Protein AF-A0A2N2LI76-F1 (afdb_monomer)

Nearest PDB structures (foldseek):
  8uwu-assembly1_A  TM=5.084E-01  e=8.463E+00  Escherichia coli

Radius of gyration: 13.45 Å; Cα contacts (8 Å, |Δi|>4): 48; chains: 1; bounding box: 34×11×40 Å

Structure (mmCIF, N/CA/C/O backbone):
data_AF-A0A2N2LI76-F1
#
_entry.id   AF-A0A2N2LI76-F1
#
loop_
_atom_site.group_PDB
_atom_site.id
_atom_site.type_symbol
_atom_site.label_atom_id
_atom_site.label_alt_id
_atom_site.label_comp_id
_atom_site.label_asym_id
_atom_site.label_entity_id
_atom_site.label_seq_id
_atom_site.pdbx_PDB_ins_code
_atom_site.Cartn_x
_atom_site.Cartn_y
_atom_site.Cartn_z
_atom_site.occupancy
_atom_site.B_iso_or_equiv
_atom_site.auth_seq_id
_atom_site.auth_comp_id
_atom_site.auth_asym_id
_atom_site.auth_atom_id
_atom_site.pdbx_PDB_model_num
ATOM 1 N N . MET A 1 1 ? -21.272 6.044 5.345 1.00 63.00 1 MET A N 1
ATOM 2 C CA . MET A 1 1 ? -20.042 5.965 6.158 1.00 63.00 1 MET A CA 1
ATOM 3 C C . MET A 1 1 ? -19.478 4.574 5.929 1.00 63.00 1 MET A C 1
ATOM 5 O O . MET A 1 1 ? -20.183 3.623 6.234 1.00 63.00 1 MET A O 1
ATOM 9 N N . LEU A 1 2 ? -18.340 4.448 5.240 1.00 82.50 2 LEU A N 1
ATOM 10 C CA . LEU A 1 2 ? -17.721 3.143 4.970 1.00 82.50 2 LEU A CA 1
ATOM 11 C C . LEU A 1 2 ? -17.238 2.537 6.291 1.00 82.50 2 LEU A C 1
ATOM 13 O O . LEU A 1 2 ? -16.760 3.257 7.170 1.00 82.50 2 LEU A O 1
ATOM 17 N N . ASP A 1 3 ? -17.382 1.228 6.428 1.00 93.19 3 ASP A N 1
ATOM 18 C CA . ASP A 1 3 ? -16.813 0.484 7.541 1.00 93.19 3 ASP A CA 1
ATOM 19 C C . ASP A 1 3 ? -15.285 0.355 7.392 1.00 93.19 3 ASP A C 1
ATOM 21 O O . ASP A 1 3 ? -14.686 0.768 6.393 1.00 93.19 3 ASP A O 1
ATOM 25 N N . ALA A 1 4 ? -14.618 -0.200 8.408 1.00 93.06 4 ALA A N 1
ATOM 26 C CA . ALA A 1 4 ? -13.160 -0.333 8.404 1.00 93.06 4 ALA A CA 1
ATOM 27 C C . ALA A 1 4 ? -12.653 -1.131 7.188 1.00 93.06 4 ALA A C 1
ATOM 29 O O . ALA A 1 4 ? -11.645 -0.762 6.583 1.00 93.06 4 ALA A O 1
ATOM 30 N N . ALA A 1 5 ? -13.379 -2.184 6.800 1.00 94.75 5 ALA A N 1
ATOM 31 C CA . ALA A 1 5 ? -13.072 -2.981 5.620 1.00 94.75 5 ALA A CA 1
ATOM 32 C C . ALA A 1 5 ? -13.225 -2.165 4.327 1.00 94.75 5 ALA A C 1
ATOM 34 O O . ALA A 1 5 ? -12.316 -2.169 3.497 1.00 94.75 5 ALA A O 1
ATOM 35 N N . GLY A 1 6 ? -14.317 -1.408 4.179 1.00 97.25 6 GLY A N 1
ATOM 36 C CA . GLY A 1 6 ? -14.543 -0.517 3.045 1.00 97.25 6 GLY A CA 1
ATOM 37 C C . GLY A 1 6 ? -13.467 0.561 2.909 1.00 97.25 6 GLY A C 1
ATOM 38 O O . GLY A 1 6 ? -12.964 0.793 1.811 1.00 97.25 6 GLY A O 1
ATOM 39 N N . ASN A 1 7 ? -13.036 1.163 4.020 1.00 95.62 7 ASN A N 1
ATOM 40 C CA . ASN A 1 7 ? -11.951 2.149 4.020 1.00 95.62 7 ASN A CA 1
ATOM 41 C C . ASN A 1 7 ? -10.617 1.539 3.566 1.00 95.62 7 ASN A C 1
ATOM 43 O O . ASN A 1 7 ? -9.908 2.134 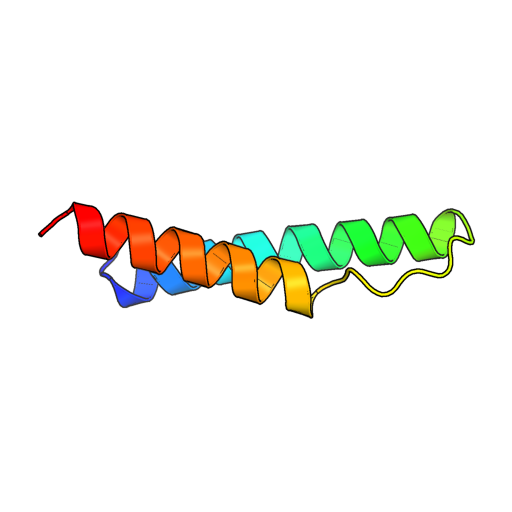2.753 1.00 95.62 7 ASN A O 1
ATOM 47 N N . LEU A 1 8 ? -10.286 0.334 4.043 1.00 97.12 8 LEU A N 1
ATOM 48 C CA . LEU A 1 8 ? -9.074 -0.376 3.626 1.00 97.12 8 LEU A CA 1
ATOM 49 C C . LEU A 1 8 ? -9.142 -0.821 2.160 1.00 97.12 8 LEU A C 1
ATOM 51 O O . LEU A 1 8 ? -8.136 -0.739 1.460 1.00 97.12 8 LEU A O 1
ATOM 55 N N . ALA A 1 9 ? -10.313 -1.238 1.672 1.00 98.06 9 ALA A N 1
ATOM 56 C CA . ALA A 1 9 ? -10.518 -1.590 0.269 1.00 98.06 9 ALA A CA 1
ATOM 57 C C . ALA A 1 9 ? -10.340 -0.377 -0.656 1.00 98.06 9 ALA A C 1
ATOM 59 O O . ALA A 1 9 ? -9.682 -0.486 -1.690 1.00 98.06 9 ALA A O 1
ATOM 60 N N . VAL A 1 10 ? -10.859 0.793 -0.265 1.00 97.94 10 VAL A N 1
ATOM 61 C CA . VAL A 1 10 ? -10.637 2.052 -0.993 1.00 97.94 10 VAL A CA 1
ATOM 62 C C . VAL A 1 10 ? -9.155 2.423 -0.990 1.00 97.94 10 VAL A C 1
ATOM 64 O O . VAL A 1 10 ? -8.601 2.702 -2.052 1.00 97.94 10 VAL A O 1
ATOM 67 N N . ALA A 1 11 ? -8.489 2.367 0.167 1.00 98.00 11 ALA A N 1
ATOM 68 C CA . ALA A 1 11 ? -7.054 2.631 0.261 1.00 98.00 11 ALA A CA 1
ATOM 69 C C . ALA A 1 11 ? -6.245 1.690 -0.649 1.00 98.00 11 ALA A C 1
ATOM 71 O O . ALA A 1 11 ? -5.414 2.146 -1.435 1.00 98.00 11 ALA A O 1
ATOM 72 N N . LEU A 1 12 ? -6.542 0.387 -0.617 1.00 98.19 12 LEU A N 1
ATOM 73 C CA . LEU A 1 12 ? -5.924 -0.605 -1.494 1.00 98.19 12 LEU A CA 1
ATOM 74 C C . LEU A 1 12 ? -6.170 -0.288 -2.973 1.00 98.19 12 LEU A C 1
ATOM 76 O O . LEU A 1 12 ? -5.226 -0.305 -3.758 1.00 98.19 12 LEU A O 1
ATOM 80 N N . GLY A 1 13 ? -7.406 0.041 -3.355 1.00 98.00 13 GLY A N 1
ATOM 81 C CA . GLY A 1 13 ? -7.754 0.421 -4.724 1.00 98.00 13 GLY A CA 1
ATOM 82 C C . GLY A 1 13 ? -6.956 1.629 -5.220 1.00 98.00 13 GLY A C 1
ATOM 83 O O . GLY A 1 13 ? -6.401 1.588 -6.318 1.00 98.00 13 GLY A O 1
ATOM 84 N N . ILE A 1 14 ? -6.815 2.666 -4.389 1.00 97.94 14 ILE A 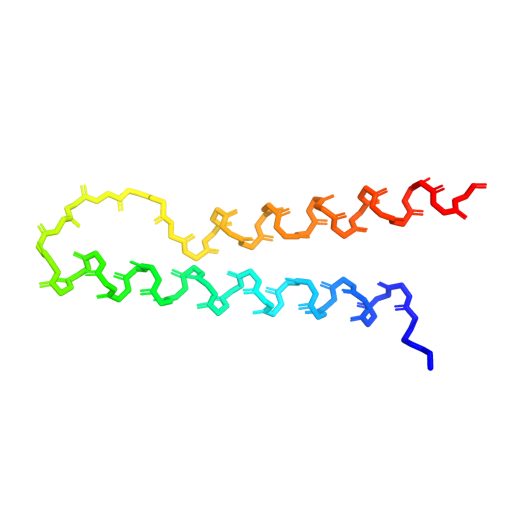N 1
ATOM 85 C CA . ILE A 1 14 ? -5.996 3.849 -4.696 1.00 97.94 14 ILE A CA 1
ATOM 86 C C . ILE A 1 14 ? -4.528 3.449 -4.905 1.00 97.94 14 ILE A C 1
ATOM 88 O O . ILE A 1 14 ? -3.919 3.838 -5.905 1.00 97.94 14 ILE A O 1
ATOM 92 N N . GLY A 1 15 ? -3.965 2.636 -4.004 1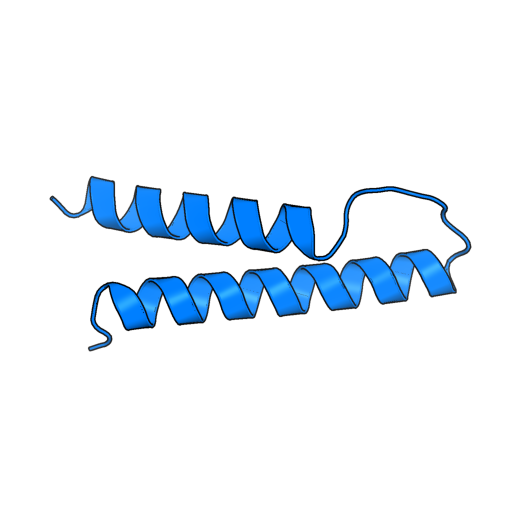.00 97.31 15 GLY A N 1
ATOM 93 C CA . GLY A 1 15 ? -2.596 2.131 -4.126 1.00 97.31 15 GLY A CA 1
ATOM 94 C C . GLY A 1 15 ? -2.381 1.312 -5.403 1.00 97.31 15 GLY A C 1
ATOM 95 O O . GLY A 1 15 ? -1.398 1.513 -6.117 1.00 97.31 1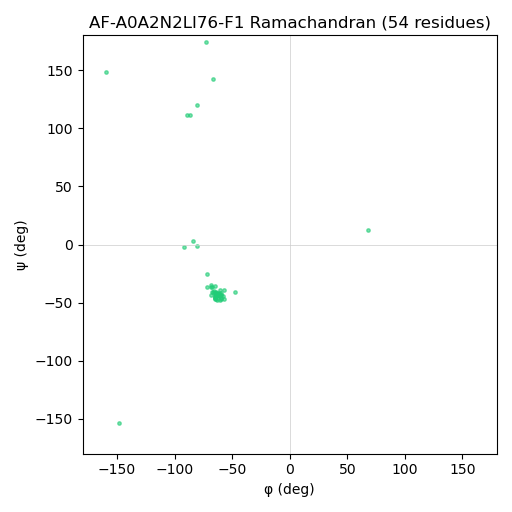5 GLY A O 1
ATOM 96 N N . LEU A 1 16 ? -3.322 0.431 -5.747 1.00 97.25 16 LEU A N 1
ATOM 97 C CA . LEU A 1 16 ? -3.252 -0.371 -6.968 1.00 97.25 16 LEU A CA 1
ATOM 98 C C . LEU A 1 16 ? -3.305 0.500 -8.233 1.00 97.25 16 LEU A C 1
ATOM 100 O O . LEU A 1 16 ? -2.526 0.284 -9.160 1.00 97.25 16 LEU A O 1
ATOM 104 N N . LEU A 1 17 ? -4.167 1.517 -8.277 1.00 97.12 17 LEU A N 1
ATOM 105 C CA . LEU A 1 17 ? -4.257 2.421 -9.428 1.00 97.12 17 LEU A CA 1
ATOM 106 C C . LEU 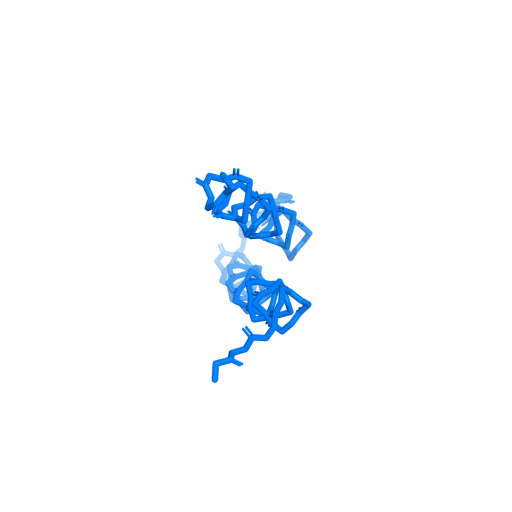A 1 17 ? -2.966 3.226 -9.628 1.00 97.12 17 LEU A C 1
ATOM 108 O O . LEU A 1 17 ? -2.437 3.257 -10.742 1.00 97.12 17 LEU A O 1
ATOM 112 N N . LEU A 1 18 ? -2.416 3.813 -8.558 1.00 95.56 18 LEU A N 1
ATOM 113 C CA . LEU A 1 18 ? -1.143 4.541 -8.626 1.00 95.56 18 LEU A CA 1
ATOM 114 C C . LEU A 1 18 ? 0.012 3.628 -9.046 1.00 95.56 18 LEU A C 1
ATOM 116 O O . LEU A 1 18 ? 0.822 4.000 -9.894 1.00 95.56 18 LEU A O 1
ATOM 120 N N . GLY A 1 19 ? 0.080 2.430 -8.463 1.00 93.94 19 GLY A N 1
ATOM 121 C CA . GLY A 1 19 ? 1.105 1.447 -8.788 1.00 93.94 19 GLY A CA 1
ATOM 122 C C . GLY A 1 19 ? 1.047 1.015 -10.253 1.00 93.94 19 GLY A C 1
ATOM 123 O O . GLY A 1 19 ? 2.083 0.981 -10.914 1.00 93.94 19 GLY A O 1
ATOM 124 N N . ALA A 1 20 ? -0.156 0.767 -10.779 1.00 93.94 20 ALA A N 1
ATOM 125 C CA . ALA A 1 20 ? -0.359 0.412 -12.179 1.00 93.94 20 ALA A CA 1
ATOM 126 C C . ALA A 1 20 ? 0.031 1.553 -13.128 1.00 93.94 20 ALA A C 1
ATOM 128 O O . ALA A 1 20 ? 0.702 1.309 -14.127 1.00 93.94 20 ALA A O 1
ATOM 129 N N . GLU A 1 21 ? -0.357 2.796 -12.830 1.00 94.19 21 GLU A N 1
ATOM 130 C CA . GLU A 1 21 ? 0.009 3.948 -13.662 1.00 94.19 21 GLU A CA 1
ATOM 131 C C . GLU A 1 21 ? 1.521 4.191 -13.656 1.00 94.19 21 GLU A C 1
ATOM 133 O O . GLU A 1 21 ? 2.134 4.378 -14.708 1.00 94.19 21 GLU A O 1
ATOM 138 N N . ARG A 1 22 ? 2.158 4.101 -12.485 1.00 92.31 22 ARG A N 1
ATOM 139 C CA . ARG A 1 22 ? 3.612 4.240 -12.357 1.00 92.31 22 ARG A CA 1
ATOM 140 C C . ARG A 1 22 ? 4.352 3.164 -13.147 1.00 92.31 22 ARG A C 1
ATOM 142 O O . ARG A 1 22 ? 5.343 3.471 -13.803 1.00 92.31 22 ARG A O 1
ATOM 149 N N . GLU A 1 23 ? 3.886 1.920 -13.095 1.00 91.31 23 GLU A N 1
ATOM 150 C CA . GLU A 1 23 ? 4.494 0.801 -13.821 1.00 91.31 23 GLU A CA 1
ATOM 151 C C . GLU A 1 23 ? 4.319 0.955 -15.340 1.00 91.31 23 GLU A C 1
ATOM 153 O O . GLU A 1 23 ? 5.283 0.795 -16.089 1.00 91.31 23 GLU A O 1
ATOM 158 N N . ARG A 1 24 ? 3.136 1.396 -15.798 1.00 90.31 24 ARG A N 1
ATOM 159 C CA . ARG A 1 24 ? 2.900 1.768 -17.205 1.00 90.31 24 ARG A CA 1
ATOM 160 C C . ARG A 1 24 ? 3.811 2.907 -17.658 1.00 90.31 24 ARG A C 1
ATOM 162 O O . ARG A 1 24 ? 4.350 2.839 -18.760 1.00 90.31 24 ARG A O 1
ATOM 169 N N . ARG A 1 25 ? 3.990 3.942 -16.833 1.00 90.81 25 ARG A N 1
ATOM 170 C CA . ARG A 1 25 ? 4.868 5.079 -17.136 1.00 90.81 25 ARG A CA 1
ATOM 171 C C . ARG A 1 25 ? 6.331 4.645 -17.221 1.00 90.81 25 ARG A C 1
ATOM 173 O O . ARG A 1 25 ? 6.979 4.949 -18.211 1.00 90.81 25 ARG A O 1
ATOM 180 N N . MET A 1 26 ? 6.824 3.849 -16.269 1.00 88.62 26 MET A N 1
ATOM 181 C CA . MET A 1 26 ? 8.189 3.305 -16.334 1.00 88.62 26 MET A CA 1
ATOM 182 C C . MET A 1 26 ? 8.415 2.427 -17.567 1.00 88.62 26 MET A C 1
ATOM 184 O O . MET A 1 26 ? 9.466 2.530 -18.196 1.00 88.62 26 MET A O 1
ATOM 188 N N . ALA A 1 27 ? 7.421 1.619 -17.950 1.00 87.69 27 ALA A N 1
ATOM 189 C CA . ALA A 1 27 ? 7.482 0.827 -19.173 1.00 87.69 27 ALA A CA 1
ATOM 190 C C . ALA A 1 27 ? 7.549 1.704 -20.438 1.00 87.69 27 ALA A C 1
ATOM 192 O O . ALA A 1 27 ? 8.327 1.399 -21.340 1.00 87.69 27 ALA A O 1
ATOM 193 N N . ARG A 1 28 ? 6.777 2.800 -20.501 1.00 89.31 28 ARG A N 1
ATOM 194 C CA . ARG A 1 28 ? 6.826 3.773 -21.612 1.00 89.31 28 ARG A CA 1
ATOM 195 C C . ARG A 1 28 ? 8.160 4.510 -21.686 1.00 89.31 28 ARG A C 1
ATOM 197 O O . ARG A 1 28 ? 8.679 4.701 -22.778 1.00 89.31 28 ARG A O 1
ATOM 204 N N . ASP A 1 29 ? 8.713 4.873 -20.536 1.00 90.06 29 ASP A N 1
ATOM 205 C CA . ASP A 1 29 ? 9.948 5.654 -20.434 1.00 90.06 29 ASP A CA 1
ATOM 206 C C . ASP A 1 29 ? 11.214 4.771 -20.531 1.00 90.06 29 ASP A C 1
ATOM 208 O O . ASP A 1 29 ? 12.333 5.259 -20.381 1.00 90.06 29 ASP A O 1
ATOM 212 N N . GLY A 1 30 ? 11.065 3.457 -20.756 1.00 86.12 30 GLY A N 1
ATOM 213 C CA . GLY A 1 30 ? 12.179 2.506 -20.861 1.00 86.12 30 GLY A CA 1
ATOM 214 C C . GLY A 1 30 ? 12.945 2.282 -19.550 1.00 86.12 30 GLY A C 1
ATOM 215 O O . GLY A 1 30 ? 14.022 1.681 -19.551 1.00 86.12 30 GLY A O 1
ATOM 216 N N . VAL A 1 31 ? 12.404 2.747 -18.422 1.00 84.69 31 VAL A N 1
ATOM 217 C CA . VAL A 1 31 ? 13.047 2.664 -17.110 1.00 84.69 31 VAL A CA 1
ATOM 218 C C . VAL A 1 31 ? 12.843 1.270 -16.523 1.00 84.69 31 VAL A C 1
ATOM 220 O O . VAL A 1 31 ? 11.721 0.837 -16.262 1.00 84.69 31 VAL A O 1
ATOM 223 N N . ARG A 1 32 ? 13.944 0.566 -16.248 1.00 72.12 32 ARG A N 1
ATOM 224 C CA . ARG A 1 32 ? 13.923 -0.703 -15.508 1.00 72.12 32 ARG A CA 1
ATOM 225 C C . ARG A 1 32 ? 13.986 -0.417 -14.006 1.00 72.12 32 ARG A C 1
ATOM 227 O O . ARG A 1 32 ? 15.010 0.040 -13.511 1.00 72.12 32 ARG A O 1
ATOM 234 N N . GLY A 1 33 ? 12.905 -0.685 -13.273 1.00 68.50 33 GLY A N 1
ATOM 235 C CA . GLY A 1 33 ? 12.843 -0.469 -11.823 1.00 68.50 33 GLY A CA 1
ATOM 236 C C . GLY A 1 33 ? 11.737 -1.276 -11.137 1.00 68.50 33 GLY A C 1
ATOM 237 O O . GLY A 1 33 ? 10.700 -1.545 -11.730 1.00 68.50 33 GLY A O 1
ATOM 238 N N . ALA A 1 34 ? 11.971 -1.669 -9.878 1.00 61.16 34 ALA A N 1
ATOM 239 C CA . ALA A 1 34 ? 11.163 -2.655 -9.146 1.00 61.16 34 ALA A CA 1
ATOM 240 C C . ALA A 1 34 ? 9.998 -2.087 -8.314 1.00 61.16 34 ALA A C 1
ATOM 242 O O . ALA A 1 34 ? 9.273 -2.850 -7.674 1.00 61.16 34 ALA A O 1
ATOM 243 N N . ALA A 1 35 ? 9.815 -0.768 -8.262 1.00 64.62 35 ALA A N 1
ATOM 244 C CA . ALA A 1 35 ? 8.723 -0.197 -7.486 1.00 64.62 35 ALA A CA 1
ATOM 245 C C . ALA A 1 35 ? 7.481 -0.097 -8.383 1.00 64.62 35 ALA A C 1
ATOM 247 O O . ALA A 1 35 ? 7.456 0.638 -9.362 1.00 64.62 35 ALA A O 1
ATOM 248 N N . GLY A 1 36 ? 6.472 -0.900 -8.072 1.00 76.25 36 GLY A N 1
ATOM 249 C CA . GLY A 1 36 ? 5.299 -1.115 -8.918 1.00 76.25 36 GLY A CA 1
ATOM 250 C C . GLY A 1 36 ? 4.066 -1.385 -8.072 1.00 76.25 36 GLY A C 1
ATOM 251 O O . GLY A 1 36 ? 4.000 -0.976 -6.908 1.00 76.25 36 GLY A O 1
ATOM 252 N N . LEU A 1 37 ? 3.108 -2.110 -8.646 1.00 89.12 37 LEU A N 1
ATOM 253 C CA . LEU A 1 37 ? 1.801 -2.385 -8.045 1.00 89.12 37 LEU A CA 1
ATOM 254 C C . LEU A 1 37 ? 1.864 -2.860 -6.579 1.00 89.12 37 LEU A C 1
ATOM 256 O O . LEU A 1 37 ? 1.097 -2.403 -5.733 1.00 89.12 37 LEU A O 1
ATOM 260 N N . ARG A 1 38 ? 2.830 -3.732 -6.262 1.00 92.06 38 ARG A N 1
ATOM 261 C CA . ARG A 1 38 ? 3.001 -4.325 -4.923 1.00 92.06 38 ARG A CA 1
ATOM 262 C C . ARG A 1 38 ? 3.356 -3.288 -3.860 1.00 92.06 38 ARG A C 1
ATOM 264 O O . ARG A 1 38 ? 2.785 -3.301 -2.776 1.00 92.06 38 ARG A O 1
ATOM 271 N N . THR A 1 39 ? 4.294 -2.391 -4.160 1.00 93.38 39 THR A N 1
ATOM 272 C CA . THR A 1 39 ? 4.799 -1.418 -3.183 1.00 93.38 39 THR A CA 1
ATOM 273 C C . THR A 1 39 ? 3.715 -0.408 -2.828 1.00 93.38 39 THR A C 1
ATOM 275 O O . THR A 1 39 ? 3.496 -0.132 -1.653 1.00 93.38 39 THR A O 1
ATOM 278 N N . PHE A 1 40 ? 2.988 0.089 -3.831 1.00 95.44 40 PHE A N 1
ATOM 279 C CA . PHE A 1 40 ? 1.888 1.022 -3.595 1.00 95.44 40 PHE A CA 1
ATOM 280 C C . PHE A 1 40 ? 0.702 0.366 -2.880 1.00 95.44 40 PHE A C 1
ATOM 282 O O . PHE A 1 40 ? 0.114 1.001 -2.009 1.00 95.44 40 PHE A O 1
ATOM 289 N N . ALA A 1 41 ? 0.389 -0.901 -3.174 1.00 96.81 41 ALA A N 1
ATOM 290 C CA . ALA A 1 41 ? -0.631 -1.646 -2.436 1.00 96.81 41 ALA A CA 1
ATOM 291 C C . ALA A 1 41 ? -0.289 -1.766 -0.939 1.00 96.81 41 ALA A C 1
ATOM 293 O O . ALA A 1 41 ? -1.129 -1.475 -0.089 1.00 96.81 41 ALA A O 1
ATOM 294 N N . LEU A 1 42 ? 0.956 -2.138 -0.612 1.00 97.12 42 LEU A N 1
ATOM 295 C CA . LEU A 1 42 ? 1.409 -2.267 0.777 1.00 97.12 42 LEU A CA 1
ATOM 296 C C . LEU A 1 42 ? 1.417 -0.923 1.510 1.00 97.12 42 LEU A C 1
ATOM 298 O O . LEU A 1 42 ? 0.903 -0.834 2.620 1.00 97.12 42 LEU A O 1
ATOM 302 N N . VAL A 1 43 ? 1.961 0.129 0.891 1.00 97.31 43 VAL A N 1
ATOM 303 C CA . VAL A 1 43 ? 2.015 1.469 1.500 1.00 97.31 43 VAL A CA 1
ATOM 304 C C . VAL A 1 43 ? 0.610 2.015 1.757 1.00 97.31 43 VAL A C 1
ATOM 306 O O . VAL A 1 43 ? 0.355 2.555 2.832 1.00 97.31 43 VAL A O 1
ATOM 309 N N . ALA A 1 44 ? -0.319 1.839 0.815 1.00 97.88 44 A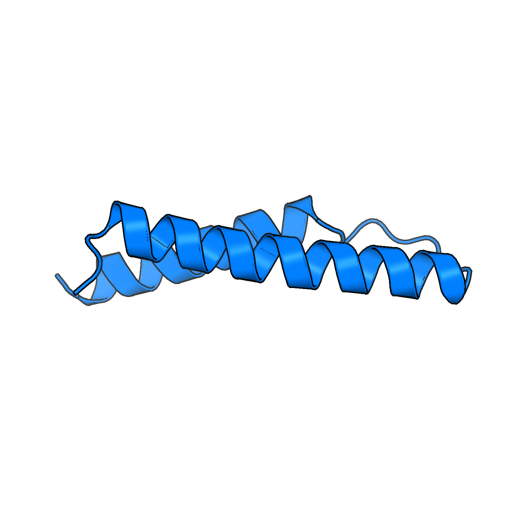LA A N 1
ATOM 310 C CA . ALA A 1 44 ? -1.688 2.311 0.989 1.00 97.88 44 ALA A CA 1
ATOM 311 C C . ALA A 1 44 ? -2.434 1.552 2.101 1.00 97.88 44 ALA A C 1
ATOM 313 O O . ALA A 1 44 ? -3.113 2.178 2.915 1.00 97.88 44 ALA A O 1
ATOM 314 N N . LEU A 1 45 ? -2.262 0.226 2.194 1.00 98.00 45 LEU A N 1
ATOM 315 C CA . LEU A 1 45 ? -2.820 -0.566 3.295 1.00 98.00 45 LEU A CA 1
ATOM 316 C C . LEU A 1 45 ? -2.229 -0.164 4.651 1.00 9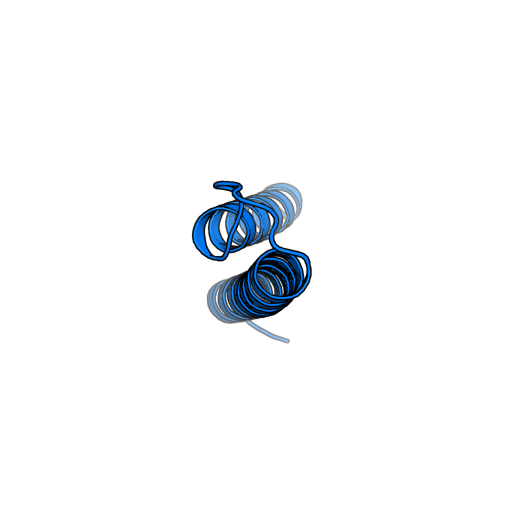8.00 45 LEU A C 1
ATOM 318 O O . LEU A 1 45 ? -2.979 0.003 5.608 1.00 98.00 45 LEU A O 1
ATOM 322 N N . LEU A 1 46 ? -0.911 0.038 4.737 1.00 98.19 46 LEU A N 1
ATOM 323 C CA . LEU A 1 46 ? -0.256 0.497 5.966 1.00 98.19 46 LEU A CA 1
ATOM 324 C C . LEU A 1 46 ? -0.762 1.878 6.401 1.00 98.19 46 LEU A C 1
ATOM 326 O O . LEU A 1 46 ? -1.039 2.076 7.581 1.00 98.19 46 LEU A O 1
ATOM 330 N N . GLY A 1 47 ? -0.946 2.809 5.460 1.00 97.56 47 GLY A N 1
ATOM 331 C CA . GLY A 1 47 ? -1.539 4.120 5.738 1.00 97.56 47 GLY A CA 1
ATOM 332 C C . GLY A 1 47 ? -2.980 4.017 6.243 1.00 97.56 47 GLY A C 1
ATOM 333 O O . GLY A 1 47 ? -3.334 4.655 7.234 1.00 97.56 47 GLY A O 1
ATOM 334 N N . GLY A 1 48 ? -3.794 3.159 5.620 1.00 97.00 4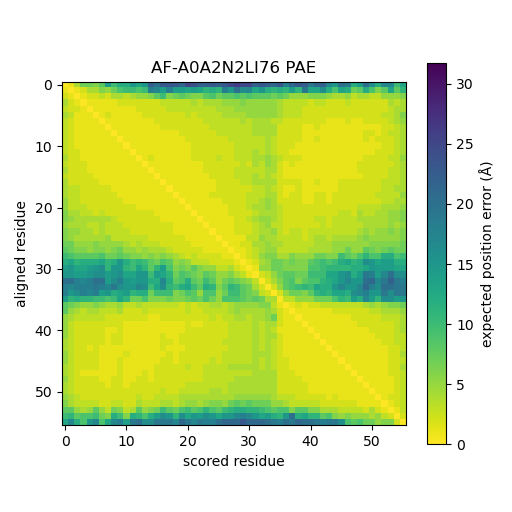8 GLY A N 1
ATOM 335 C CA . GLY A 1 48 ? -5.156 2.878 6.078 1.00 97.00 48 GLY A CA 1
ATOM 336 C C . GLY A 1 48 ? -5.195 2.276 7.487 1.00 97.00 48 GLY A C 1
ATOM 337 O O . GLY A 1 48 ? -5.973 2.721 8.327 1.00 97.00 48 GLY A O 1
ATOM 338 N N . LEU A 1 49 ? -4.315 1.314 7.783 1.00 97.12 49 LEU A N 1
ATOM 339 C CA . LEU A 1 49 ? -4.190 0.719 9.117 1.00 97.12 49 LEU A CA 1
ATOM 340 C C . LEU A 1 49 ? -3.735 1.739 10.166 1.00 97.12 49 LEU A C 1
ATOM 342 O O . LEU A 1 49 ? -4.290 1.760 11.260 1.00 97.12 49 LEU A O 1
ATOM 346 N N . ALA A 1 50 ? -2.777 2.608 9.838 1.00 97.44 50 ALA A N 1
ATOM 347 C CA . ALA A 1 50 ? -2.330 3.674 10.733 1.00 97.44 50 ALA A CA 1
ATOM 348 C C . ALA A 1 50 ? -3.454 4.681 11.028 1.00 97.44 50 ALA A C 1
ATOM 350 O O . ALA A 1 50 ? -3.659 5.058 12.180 1.00 97.44 50 ALA A O 1
ATOM 351 N N . ALA A 1 51 ? -4.234 5.062 10.011 1.00 95.19 51 ALA A N 1
ATOM 352 C CA . ALA A 1 51 ? -5.383 5.950 10.174 1.00 95.19 51 ALA A CA 1
ATOM 353 C C . ALA A 1 51 ? -6.493 5.328 11.038 1.00 95.19 51 ALA A C 1
ATOM 355 O O . ALA A 1 51 ? -7.147 6.033 11.805 1.00 95.19 51 ALA A O 1
ATOM 356 N N . LEU A 1 52 ? -6.706 4.012 10.938 1.00 93.31 52 LEU A N 1
ATOM 357 C CA . LEU A 1 52 ? -7.628 3.284 11.816 1.00 93.31 52 LEU A CA 1
ATOM 358 C C . LEU A 1 52 ? -7.080 3.143 13.241 1.00 93.31 52 LEU A C 1
ATOM 360 O O . LEU A 1 52 ? -7.846 3.222 14.196 1.00 93.31 52 LEU A O 1
ATOM 364 N N . ALA A 1 53 ? -5.769 2.944 13.392 1.00 93.19 53 ALA A N 1
ATOM 365 C CA . ALA A 1 53 ? -5.117 2.835 14.693 1.00 93.19 53 ALA A CA 1
ATOM 366 C C . ALA A 1 53 ? -5.117 4.165 15.461 1.00 93.19 53 ALA A C 1
ATOM 368 O O . ALA A 1 53 ? -5.266 4.146 16.675 1.00 93.19 53 ALA A O 1
ATOM 369 N N . HIS A 1 54 ? -4.995 5.302 14.766 1.00 90.38 54 HIS A N 1
ATOM 370 C CA . HIS A 1 54 ? -5.057 6.630 15.384 1.00 90.38 54 HIS A CA 1
ATOM 371 C C . HIS A 1 54 ? -6.479 7.016 15.835 1.00 90.38 54 HIS A C 1
ATOM 373 O O . HIS A 1 54 ? -6.640 7.822 16.744 1.00 90.38 54 HIS A O 1
ATOM 379 N N . GLN A 1 55 ? -7.519 6.458 15.215 1.00 75.75 55 GLN A N 1
ATOM 380 C CA . GLN A 1 55 ? -8.913 6.771 15.557 1.00 75.75 55 GLN A CA 1
ATOM 381 C C . GLN A 1 55 ? -9.449 6.027 16.793 1.00 75.75 55 GLN A C 1
ATOM 383 O 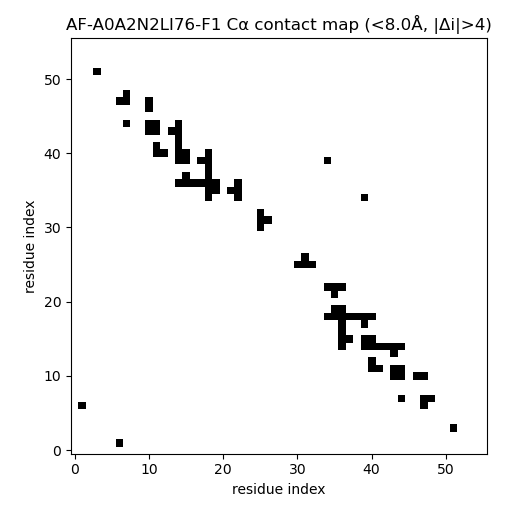O . GLN A 1 55 ? -10.609 6.227 17.149 1.00 75.75 55 GLN A O 1
ATOM 388 N N . LYS A 1 56 ? -8.642 5.166 17.422 1.00 56.38 56 LYS A N 1
ATOM 389 C CA . LYS A 1 56 ? -8.953 4.552 18.720 1.00 56.38 56 LYS A CA 1
ATOM 390 C C . LYS A 1 56 ? -8.463 5.429 19.862 1.00 56.38 56 LYS A C 1
ATOM 392 O O . LYS A 1 56 ? -9.178 5.459 20.884 1.00 56.38 56 LYS A O 1
#

Mean predicted aligned error: 4.34 Å

pLDDT: mean 90.29, std 10.41, range [56.38, 98.19]

Secondary structure (DSSP, 8-state):
---HHHHHHHHHHHHHHHHHHHHHHHHHTT---S-SHHHHHHHHHHHHHHHHHHT-

Foldseek 3Di:
DDDLVRLLVVLLVVLQVVQQVVVVVCVVVVHDDDRGNVNSNVVSNVVSVVVVVVVD

Sequence (56 aa):
MLDAAGNLAVALGIGLLLGAERERRMARDGVRGAAGLRTFALVALLGGLAALAHQK

Solvent-accessible surface area (backbone atoms only — not comparable to full-atom values): 3032 Å² total; per-residue (Å²): 133,76,52,76,66,52,50,36,51,50,31,28,51,53,15,37,52,53,11,48,52,51,38,53,49,31,61,74,71,70,51,89,74,90,77,25,41,66,55,32,27,51,52,26,38,52,52,38,52,49,57,57,61,71,73,108